Protein AF-A0A5K0XJ73-F1 (afdb_monomer_lite)

Sequence (63 aa):
FMDPKPEWSVFREASFGHGLLQVENDTHAGWTWHRNDYDESVVADRVWLTRSWGLNQCTANVH

Foldseek 3Di:
DDPPDDPVCPDDDDADWDKDWADPDPFWIKIFIWGDDPPDTHTPWIWIWGHDDPDPDTDIDID

Secondary structure (DSSP, 8-state):
--SSPPTT--------EEEEEEE-SSSEEEEEEEEEETTEEEEEEEEEEE--SSSS--EEEE-

Radius of gyration: 13.9 Å; chains: 1; bounding box: 37×19×34 Å

Structure (mmCIF, N/CA/C/O backbone):
data_AF-A0A5K0XJ73-F1
#
_entry.id   AF-A0A5K0XJ73-F1
#
loop_
_atom_site.group_PDB
_atom_site.id
_atom_site.type_symbol
_atom_site.label_atom_id
_atom_site.label_alt_id
_atom_site.label_comp_id
_atom_site.label_asym_id
_atom_site.label_entity_id
_atom_site.label_seq_id
_atom_site.pdbx_PDB_ins_code
_atom_site.Cartn_x
_atom_site.Cartn_y
_atom_site.Cartn_z
_atom_site.occupancy
_atom_site.B_iso_or_equiv
_atom_site.auth_seq_id
_atom_site.auth_comp_id
_atom_site.auth_asym_id
_atom_site.auth_atom_id
_atom_site.pdbx_PDB_model_num
ATOM 1 N N . PHE A 1 1 ? -7.298 1.242 -21.036 1.00 75.88 1 PHE A N 1
ATOM 2 C CA . PHE A 1 1 ? -7.063 2.489 -20.283 1.00 75.88 1 PHE A CA 1
ATOM 3 C C . PHE A 1 1 ? -8.340 3.317 -20.378 1.00 75.88 1 PHE A C 1
ATOM 5 O O . PHE A 1 1 ? -8.866 3.414 -21.478 1.00 75.88 1 PHE A O 1
ATOM 12 N N . MET A 1 2 ? -8.913 3.764 -19.254 1.00 84.69 2 MET A N 1
ATOM 13 C CA . MET A 1 2 ? -10.139 4.583 -19.231 1.00 84.69 2 MET A CA 1
ATOM 14 C C . MET A 1 2 ? -9.799 5.969 -18.691 1.00 84.69 2 MET A C 1
ATOM 16 O O . MET A 1 2 ? -9.241 6.049 -17.594 1.00 84.69 2 MET A O 1
ATOM 20 N N . ASP A 1 3 ? -10.165 7.020 -19.426 1.00 91.00 3 ASP A N 1
ATOM 21 C CA . ASP A 1 3 ? -9.990 8.408 -19.001 1.00 91.00 3 ASP A CA 1
ATOM 22 C C . ASP A 1 3 ? -11.298 9.200 -19.064 1.00 91.00 3 ASP A C 1
ATOM 24 O O . ASP A 1 3 ? -12.052 9.048 -20.029 1.00 91.00 3 ASP A O 1
ATOM 28 N N . PRO A 1 4 ? -11.556 10.061 -18.062 1.00 92.44 4 PRO A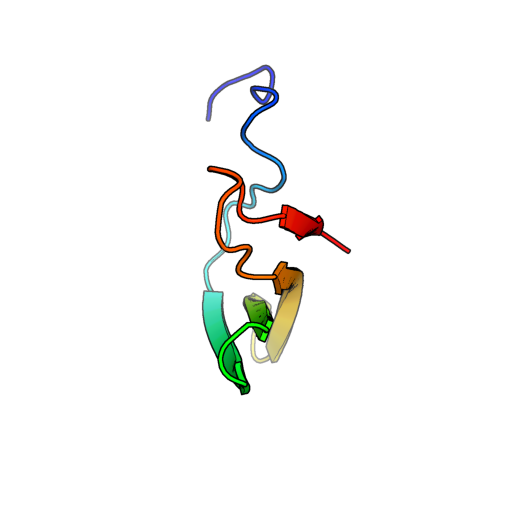 N 1
ATOM 29 C CA . PRO A 1 4 ? -10.703 10.320 -16.895 1.00 92.44 4 PRO A CA 1
ATOM 30 C C . PRO A 1 4 ? -10.673 9.143 -15.901 1.00 92.44 4 PRO A C 1
ATOM 32 O O . PRO A 1 4 ? -11.528 8.257 -15.930 1.00 92.44 4 PRO A O 1
ATOM 35 N N . LYS A 1 5 ? -9.666 9.116 -15.016 1.00 94.00 5 LYS A N 1
ATOM 36 C CA . LYS A 1 5 ? -9.623 8.163 -13.897 1.00 94.00 5 LYS A CA 1
ATOM 37 C C . LYS A 1 5 ? -10.896 8.343 -13.056 1.00 94.00 5 LYS A C 1
ATOM 39 O O . LYS A 1 5 ? -11.117 9.456 -12.581 1.00 94.00 5 LYS A O 1
ATOM 44 N N . PRO A 1 6 ? -11.725 7.305 -12.862 1.00 94.12 6 PRO A N 1
ATOM 45 C CA . PRO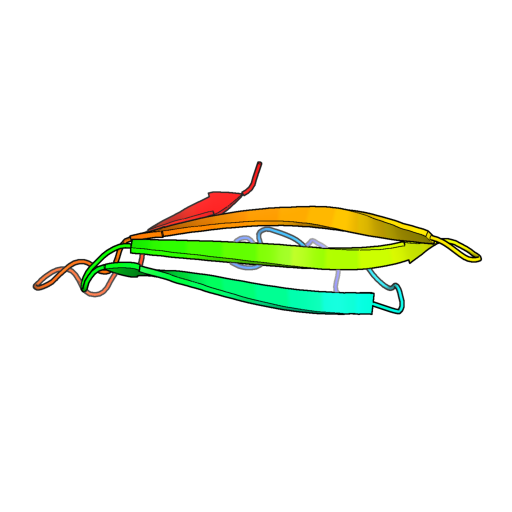 A 1 6 ? -12.898 7.443 -12.013 1.00 94.12 6 PRO A CA 1
ATOM 46 C C . PRO A 1 6 ? -12.476 7.647 -10.553 1.00 94.12 6 PRO A C 1
ATOM 48 O O . PRO A 1 6 ? -11.442 7.129 -10.132 1.00 94.12 6 PRO A O 1
ATOM 51 N N . GLU A 1 7 ? -13.292 8.354 -9.769 1.00 91.75 7 GLU A N 1
ATOM 52 C CA . GLU A 1 7 ? -12.963 8.717 -8.378 1.00 91.75 7 GLU A CA 1
ATOM 53 C C . GLU A 1 7 ? -12.700 7.506 -7.471 1.00 91.75 7 GLU A C 1
ATOM 55 O O . GLU A 1 7 ? -11.868 7.573 -6.572 1.00 91.75 7 GLU A O 1
ATOM 60 N N . TRP A 1 8 ? -13.346 6.368 -7.739 1.00 89.56 8 TRP A N 1
ATOM 61 C CA . TRP A 1 8 ? -13.157 5.135 -6.969 1.00 89.56 8 TRP A CA 1
ATOM 62 C C . TRP A 1 8 ? -11.811 4.433 -7.235 1.00 89.56 8 TRP A C 1
ATOM 64 O O . TRP A 1 8 ? -11.448 3.510 -6.510 1.00 89.56 8 TRP A O 1
ATOM 74 N N . SER A 1 9 ? -11.055 4.847 -8.258 1.00 91.62 9 SER A N 1
ATOM 75 C CA . SER A 1 9 ? -9.719 4.323 -8.562 1.00 91.62 9 SER A CA 1
ATOM 76 C C . SER A 1 9 ? -8.655 5.255 -7.980 1.00 91.62 9 SER A C 1
ATOM 78 O O . SER A 1 9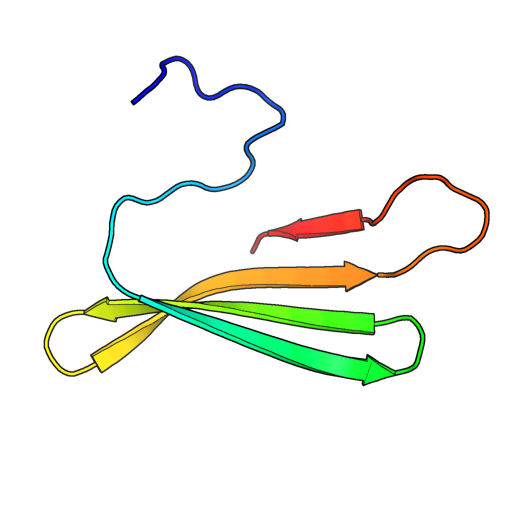 ? -8.223 6.217 -8.616 1.00 91.62 9 SER A O 1
ATOM 80 N N . VAL A 1 10 ? -8.217 4.974 -6.752 1.00 91.50 10 VAL A N 1
ATOM 81 C CA . VAL A 1 10 ? -7.246 5.827 -6.042 1.00 91.50 10 VAL A CA 1
ATOM 82 C C . VAL A 1 10 ? -5.865 5.767 -6.705 1.00 91.50 10 VAL A C 1
ATOM 84 O O . VAL A 1 10 ? -5.315 6.813 -7.052 1.00 91.50 10 VAL A O 1
ATOM 87 N N . PHE A 1 11 ? -5.364 4.566 -7.008 1.00 92.38 11 PHE A N 1
ATOM 88 C CA . PHE A 1 11 ? -4.073 4.329 -7.664 1.00 92.38 11 PHE A CA 1
ATOM 89 C C . PHE A 1 11 ? -4.221 3.381 -8.867 1.00 92.38 11 PHE A C 1
ATOM 91 O O . PHE A 1 11 ? -5.085 2.502 -8.870 1.00 92.38 11 PHE A O 1
ATOM 98 N N . ARG A 1 12 ? -3.404 3.580 -9.911 1.00 92.88 12 ARG A N 1
ATOM 99 C CA . ARG A 1 12 ? -3.290 2.685 -11.075 1.00 92.88 12 ARG A CA 1
ATOM 100 C C . ARG A 1 12 ? -1.945 2.898 -11.768 1.00 92.88 12 ARG A C 1
ATOM 102 O O . ARG A 1 12 ? -1.624 4.025 -12.134 1.00 92.88 12 ARG A O 1
ATOM 109 N N . GLU A 1 13 ? -1.210 1.821 -12.009 1.00 94.31 13 GLU A N 1
ATOM 110 C CA . GLU A 1 13 ? 0.047 1.837 -12.759 1.00 94.31 13 GLU A CA 1
ATOM 111 C C . GLU A 1 13 ? 0.151 0.574 -13.630 1.00 94.31 13 GLU A C 1
ATOM 113 O O . GLU A 1 13 ? -0.268 -0.504 -13.214 1.00 94.31 13 GLU A O 1
ATOM 118 N N . ALA A 1 14 ? 0.664 0.707 -14.856 1.00 93.94 14 ALA A N 1
ATOM 119 C CA . ALA A 1 14 ? 0.792 -0.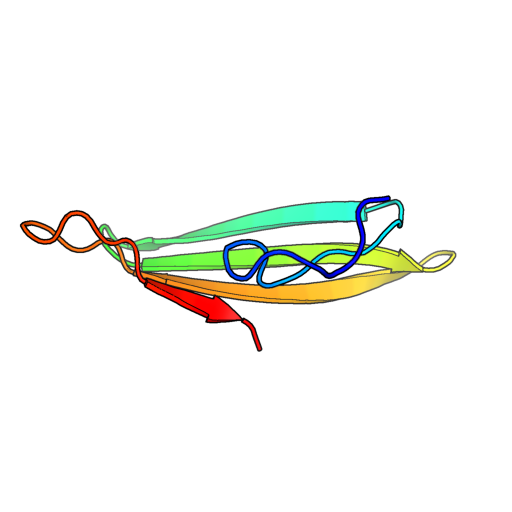392 -15.813 1.00 93.94 14 ALA A CA 1
ATOM 120 C C . ALA A 1 14 ? 2.219 -0.967 -15.817 1.00 93.94 14 ALA A C 1
ATOM 122 O O . ALA A 1 14 ? 2.965 -0.763 -16.772 1.00 93.94 14 ALA A O 1
ATOM 123 N N . SER A 1 15 ? 2.571 -1.700 -14.758 1.00 94.38 15 SER A N 1
ATOM 124 C CA . SER A 1 15 ? 3.898 -2.310 -14.592 1.00 94.38 15 SER A CA 1
ATOM 125 C C . SER A 1 15 ? 3.794 -3.744 -14.065 1.00 94.38 15 SER A C 1
ATOM 127 O O . SER A 1 15 ? 2.826 -4.098 -13.389 1.00 94.38 15 SER A O 1
ATOM 129 N N . PHE A 1 16 ? 4.795 -4.581 -14.353 1.00 95.69 16 PHE A N 1
ATOM 130 C CA . PHE A 1 16 ? 4.927 -5.886 -13.697 1.00 95.69 16 PHE A CA 1
ATOM 131 C C . PHE A 1 16 ? 5.367 -5.704 -12.239 1.00 95.69 16 PHE A C 1
ATOM 133 O O . PHE A 1 16 ? 6.100 -4.769 -11.923 1.00 95.69 16 PHE A O 1
ATOM 140 N N . GLY A 1 17 ? 4.929 -6.593 -11.351 1.00 95.75 17 GLY A N 1
ATOM 141 C CA . GLY A 1 17 ? 5.185 -6.464 -9.920 1.00 95.75 17 GLY A CA 1
ATOM 142 C C . GLY A 1 17 ? 4.509 -7.549 -9.089 1.00 95.75 17 GLY A C 1
ATOM 143 O O . GLY A 1 17 ? 3.931 -8.492 -9.635 1.00 95.75 17 GLY A O 1
ATOM 144 N N . HIS A 1 18 ? 4.547 -7.395 -7.768 1.00 96.56 18 HIS A N 1
ATOM 145 C CA . HIS A 1 18 ? 3.883 -8.280 -6.811 1.00 96.56 18 HIS A CA 1
ATOM 146 C C . HIS A 1 18 ? 3.393 -7.518 -5.573 1.00 96.56 18 HIS A C 1
ATOM 148 O O . HIS A 1 18 ? 3.793 -6.388 -5.316 1.00 96.56 18 HIS A O 1
ATOM 154 N N . GLY A 1 19 ? 2.485 -8.130 -4.815 1.00 97.00 19 GLY A N 1
ATOM 155 C CA . GLY A 1 19 ? 1.912 -7.540 -3.608 1.00 97.00 19 GLY A CA 1
ATOM 156 C C . GLY A 1 19 ? 2.364 -8.243 -2.335 1.00 97.00 19 GLY A C 1
ATOM 157 O O . GLY A 1 19 ? 2.547 -9.460 -2.331 1.00 97.00 19 GLY A O 1
ATOM 158 N N . LEU A 1 20 ? 2.481 -7.481 -1.252 1.00 97.81 20 LEU A N 1
ATOM 159 C CA . LEU A 1 20 ? 2.714 -7.983 0.097 1.00 97.81 20 LEU A CA 1
ATOM 160 C C . LEU A 1 20 ? 1.63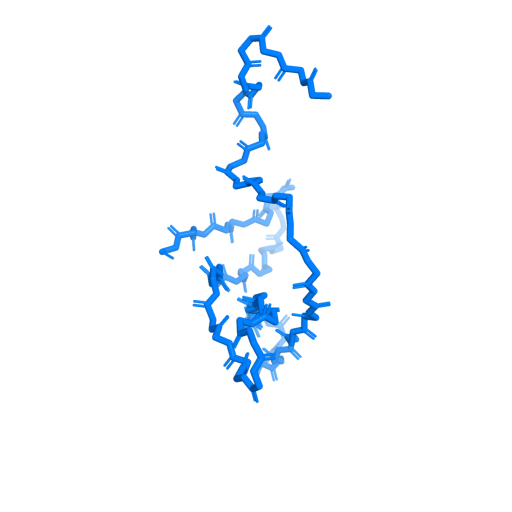4 -7.433 1.031 1.00 97.81 20 LEU A C 1
ATOM 162 O O . LEU A 1 20 ? 1.498 -6.219 1.191 1.00 97.81 20 LEU A O 1
ATOM 166 N N . LEU A 1 21 ? 0.892 -8.348 1.659 1.00 97.56 21 LEU A N 1
ATOM 167 C CA . LEU A 1 21 ? -0.071 -8.055 2.715 1.00 97.56 21 LEU A CA 1
ATOM 168 C C . LEU A 1 21 ? 0.498 -8.526 4.056 1.00 97.56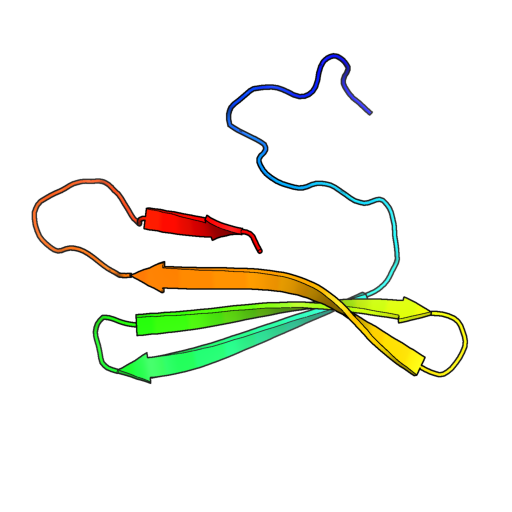 21 LEU A C 1
ATOM 170 O O . LEU A 1 21 ? 0.721 -9.720 4.248 1.00 97.56 21 LEU A O 1
ATOM 174 N N . GLN A 1 22 ? 0.696 -7.594 4.980 1.00 97.81 22 GLN A N 1
ATOM 175 C CA . GLN A 1 22 ? 1.194 -7.856 6.324 1.00 97.81 22 GLN A CA 1
ATOM 176 C C . GLN A 1 22 ? 0.082 -7.588 7.338 1.00 97.81 22 GLN A C 1
ATOM 178 O O . GLN A 1 22 ? -0.334 -6.447 7.525 1.00 97.81 22 GLN A O 1
ATOM 183 N N . VAL A 1 23 ? -0.428 -8.648 7.965 1.00 96.69 23 VAL A N 1
ATOM 184 C CA . VAL A 1 23 ? -1.469 -8.553 8.997 1.00 96.69 23 VAL A CA 1
ATOM 185 C C . VAL A 1 23 ? -0.800 -8.347 10.349 1.00 96.69 23 VAL A C 1
ATOM 187 O O . VAL A 1 23 ? -0.058 -9.215 10.801 1.00 96.69 23 VAL A O 1
ATOM 190 N N . GLU A 1 24 ? -1.082 -7.219 10.996 1.00 95.38 24 GLU A N 1
ATOM 191 C CA . GLU A 1 24 ? -0.530 -6.907 12.319 1.00 95.38 24 GLU A CA 1
ATOM 192 C C . GLU A 1 24 ? -1.432 -7.416 13.444 1.00 95.38 24 GLU A C 1
ATOM 194 O O . GLU A 1 24 ? -0.965 -7.925 14.460 1.00 95.38 24 GLU A O 1
ATOM 199 N N . ASN A 1 25 ? -2.747 -7.254 13.281 1.00 94.69 25 ASN A N 1
ATOM 200 C CA . ASN A 1 25 ? -3.749 -7.677 14.253 1.00 94.69 25 ASN A CA 1
ATOM 201 C C . ASN A 1 25 ? -5.120 -7.871 13.581 1.00 94.69 25 ASN A C 1
ATOM 203 O O . ASN A 1 25 ? -5.248 -7.841 12.359 1.00 94.69 25 ASN A O 1
ATOM 207 N N . ASP A 1 26 ? -6.154 -8.086 14.391 1.00 93.50 26 ASP A N 1
ATOM 208 C CA . ASP A 1 26 ? -7.535 -8.331 13.963 1.00 93.50 26 ASP A CA 1
ATOM 209 C C . ASP A 1 26 ? -8.172 -7.181 13.162 1.00 93.50 26 ASP A C 1
ATOM 211 O O . ASP A 1 26 ? -9.169 -7.385 12.458 1.00 93.50 26 ASP A O 1
ATOM 215 N N . THR A 1 27 ? -7.610 -5.975 13.261 1.00 92.12 27 THR A N 1
ATOM 216 C CA . THR A 1 27 ? -8.156 -4.761 12.657 1.00 92.12 27 THR A CA 1
ATOM 217 C C . THR A 1 27 ? -7.211 -4.047 11.702 1.00 92.12 27 THR A C 1
ATOM 219 O O . THR A 1 27 ? -7.683 -3.197 10.954 1.00 92.12 27 THR A O 1
ATOM 222 N N . HIS A 1 28 ? -5.923 -4.383 11.666 1.00 92.06 28 HIS A N 1
ATOM 223 C CA . HIS A 1 28 ? -4.930 -3.640 10.893 1.00 92.06 28 HIS A CA 1
ATOM 224 C C . HIS A 1 28 ? -4.065 -4.540 10.023 1.00 92.06 28 HIS A C 1
ATOM 226 O O . HIS A 1 28 ? -3.504 -5.538 10.484 1.00 92.06 28 HIS A O 1
ATOM 232 N N . ALA A 1 29 ? -3.916 -4.130 8.767 1.00 96.31 29 ALA A N 1
ATOM 233 C CA . ALA A 1 29 ? -2.970 -4.728 7.845 1.00 96.31 29 ALA A CA 1
ATOM 234 C C . ALA A 1 29 ? -2.305 -3.658 6.974 1.00 96.31 29 ALA A C 1
ATOM 236 O O . ALA A 1 29 ? -2.957 -2.722 6.509 1.00 96.31 29 ALA A O 1
ATOM 237 N N . GLY A 1 30 ? -1.012 -3.820 6.720 1.00 96.62 30 GLY A N 1
ATOM 238 C CA . GLY A 1 30 ? -0.293 -3.060 5.706 1.00 96.62 30 GLY A CA 1
ATOM 239 C C . GLY A 1 30 ? -0.368 -3.774 4.363 1.00 96.62 30 GLY A C 1
ATOM 240 O O . GLY A 1 30 ? -0.045 -4.957 4.274 1.00 96.62 30 GLY A O 1
ATOM 241 N N . TRP A 1 31 ? -0.759 -3.063 3.311 1.00 96.75 31 TRP A N 1
ATOM 242 C CA . TRP A 1 31 ? -0.598 -3.525 1.935 1.00 96.75 31 TRP A CA 1
ATOM 243 C C . TRP A 1 31 ? 0.480 -2.702 1.240 1.00 96.75 31 TRP A C 1
ATOM 245 O O . TRP A 1 31 ? 0.515 -1.476 1.348 1.00 96.75 31 TRP A O 1
ATOM 255 N N . THR A 1 32 ? 1.365 -3.390 0.527 1.00 97.38 32 THR A N 1
ATOM 256 C CA . THR A 1 32 ? 2.330 -2.771 -0.382 1.00 97.38 32 THR A CA 1
ATOM 257 C C . THR A 1 32 ? 2.296 -3.480 -1.719 1.00 97.38 32 THR A C 1
ATOM 259 O O . THR A 1 32 ? 2.208 -4.707 -1.774 1.00 97.38 32 THR A O 1
ATOM 262 N N . TRP A 1 33 ? 2.404 -2.715 -2.796 1.00 97.50 33 TRP A N 1
ATOM 263 C CA . TRP A 1 33 ? 2.665 -3.247 -4.124 1.00 97.50 33 TRP A CA 1
ATOM 264 C C . TRP A 1 33 ? 4.068 -2.832 -4.555 1.00 97.50 33 TRP A C 1
ATOM 266 O O . TRP A 1 33 ? 4.449 -1.665 -4.445 1.00 97.50 33 TRP A O 1
ATOM 276 N N . HIS A 1 34 ? 4.847 -3.809 -5.007 1.00 96.75 34 HIS A N 1
ATOM 277 C CA . HIS A 1 34 ? 6.213 -3.634 -5.468 1.00 96.75 34 HIS A CA 1
ATOM 278 C C . HIS A 1 34 ? 6.258 -3.795 -6.979 1.00 96.75 34 HIS A C 1
ATOM 280 O O . HIS A 1 34 ? 5.857 -4.836 -7.504 1.00 96.75 34 HIS A O 1
ATOM 286 N N . ARG A 1 35 ? 6.767 -2.782 -7.674 1.00 97.31 35 ARG A N 1
ATOM 287 C CA . ARG A 1 35 ? 7.069 -2.857 -9.100 1.00 97.31 35 ARG A CA 1
ATOM 288 C C . ARG A 1 35 ? 8.408 -3.556 -9.307 1.00 97.31 35 ARG A C 1
ATOM 290 O O . ARG A 1 35 ? 9.356 -3.314 -8.563 1.00 97.31 35 ARG A O 1
ATOM 297 N N . ASN A 1 36 ? 8.489 -4.359 -10.363 1.00 94.81 36 ASN A N 1
ATOM 298 C CA . ASN A 1 36 ? 9.751 -4.884 -10.870 1.00 94.81 36 ASN A CA 1
ATOM 299 C C . ASN A 1 36 ? 10.432 -3.784 -11.697 1.00 94.81 36 ASN A C 1
ATOM 301 O O . ASN A 1 36 ? 10.017 -3.518 -12.828 1.00 94.81 36 ASN A O 1
ATOM 305 N N . ASP A 1 37 ? 11.430 -3.122 -11.121 1.00 89.94 37 ASP A N 1
ATOM 306 C CA . ASP A 1 37 ? 12.227 -2.090 -11.782 1.00 89.94 37 ASP A CA 1
ATOM 307 C C . ASP A 1 37 ? 13.610 -2.670 -12.100 1.00 89.94 37 ASP A C 1
ATOM 309 O O . ASP A 1 37 ? 14.488 -2.753 -11.241 1.00 89.94 37 ASP A O 1
ATOM 313 N N . TYR A 1 38 ? 13.777 -3.147 -13.336 1.00 85.44 38 TYR A N 1
ATOM 314 C CA . TYR A 1 38 ? 14.936 -3.939 -13.762 1.00 85.44 38 TYR A CA 1
ATOM 315 C C . TYR A 1 38 ? 15.158 -5.167 -12.858 1.00 85.44 38 TYR A C 1
ATOM 317 O O . TYR A 1 38 ? 14.339 -6.087 -12.877 1.00 85.44 38 TYR A O 1
ATOM 325 N N . ASP A 1 39 ? 16.240 -5.171 -12.076 1.00 83.75 39 ASP A N 1
ATOM 326 C CA . ASP A 1 39 ? 16.627 -6.256 -11.169 1.00 83.75 39 ASP A CA 1
ATOM 327 C C . ASP A 1 39 ? 16.199 -5.993 -9.711 1.00 83.75 39 ASP A C 1
ATOM 329 O O . ASP A 1 39 ? 16.490 -6.795 -8.821 1.00 83.75 39 ASP A O 1
ATOM 333 N N . GLU A 1 40 ? 15.500 -4.883 -9.446 1.00 87.25 40 GLU A N 1
ATOM 334 C CA . GLU A 1 40 ? 15.077 -4.482 -8.105 1.00 87.25 40 GLU A CA 1
ATOM 335 C C . GLU A 1 40 ? 13.552 -4.498 -7.942 1.00 87.25 40 GLU A C 1
ATOM 337 O O . GLU A 1 40 ? 12.772 -4.205 -8.849 1.00 87.25 40 GLU A O 1
ATOM 342 N N . SER A 1 41 ? 13.118 -4.839 -6.730 1.00 90.75 41 SER A N 1
ATOM 343 C CA . SER A 1 41 ? 11.724 -4.750 -6.302 1.00 90.75 41 SER A CA 1
ATOM 344 C C . SER A 1 41 ? 11.538 -3.466 -5.503 1.00 90.75 41 SER A C 1
ATOM 346 O O . SER A 1 41 ? 12.048 -3.358 -4.386 1.00 90.75 41 SER A O 1
ATOM 348 N N . VAL A 1 42 ? 10.804 -2.501 -6.056 1.00 94.38 42 VAL A N 1
ATOM 349 C CA . VAL A 1 42 ? 10.611 -1.176 -5.449 1.00 94.38 42 VAL A CA 1
ATOM 350 C C . VAL A 1 42 ? 9.153 -0.997 -5.047 1.00 94.38 42 VAL A C 1
ATOM 352 O O . VAL A 1 42 ? 8.255 -1.197 -5.863 1.00 94.38 42 VAL A O 1
ATOM 355 N N . VAL A 1 43 ? 8.899 -0.584 -3.801 1.00 95.81 43 VAL A N 1
ATOM 356 C CA . VAL A 1 43 ? 7.545 -0.244 -3.334 1.00 95.81 43 VAL A CA 1
ATOM 357 C C . VAL A 1 43 ? 7.020 0.937 -4.148 1.00 95.81 43 VAL A C 1
ATOM 359 O O . VAL A 1 43 ? 7.556 2.038 -4.052 1.00 95.81 43 VAL A O 1
ATOM 362 N N . ALA A 1 44 ? 5.966 0.703 -4.922 1.00 95.62 44 ALA A N 1
ATOM 363 C CA . ALA A 1 44 ? 5.339 1.705 -5.777 1.00 95.62 44 ALA A CA 1
ATOM 364 C C . ALA A 1 44 ? 3.956 2.147 -5.265 1.00 95.62 44 ALA A C 1
ATOM 366 O O . ALA A 1 44 ? 3.492 3.219 -5.634 1.00 95.62 44 ALA A O 1
ATOM 367 N N . ASP A 1 45 ? 3.326 1.360 -4.387 1.00 96.38 45 ASP A N 1
ATOM 368 C CA . ASP A 1 45 ? 2.132 1.758 -3.632 1.00 96.38 45 ASP A CA 1
ATOM 369 C C . ASP A 1 45 ? 2.182 1.181 -2.209 1.00 96.38 45 ASP A C 1
ATOM 371 O O . ASP A 1 45 ? 2.684 0.070 -1.986 1.00 96.38 45 ASP A O 1
ATOM 375 N N . ARG A 1 46 ? 1.654 1.935 -1.240 1.00 95.81 46 ARG A N 1
ATOM 376 C CA . ARG A 1 46 ? 1.503 1.518 0.156 1.00 95.81 46 ARG A CA 1
ATOM 377 C C . ARG A 1 46 ? 0.216 2.080 0.741 1.00 95.81 46 ARG A C 1
ATOM 379 O O . ARG A 1 46 ? -0.045 3.277 0.681 1.00 95.81 46 ARG A O 1
ATOM 386 N N . VAL A 1 47 ? -0.520 1.217 1.431 1.00 95.00 47 VAL A N 1
ATOM 387 C CA . VAL A 1 47 ? -1.763 1.578 2.109 1.00 95.00 47 VAL A CA 1
ATOM 388 C C . VAL A 1 47 ? -1.869 0.892 3.465 1.00 95.00 47 VAL A C 1
ATOM 390 O O . VAL A 1 47 ? -1.495 -0.271 3.636 1.00 95.00 47 VAL A O 1
ATOM 393 N N . TRP A 1 48 ? -2.409 1.622 4.435 1.00 93.88 48 TRP A N 1
ATOM 394 C CA . TRP A 1 48 ? -2.826 1.056 5.712 1.00 93.88 48 TRP A CA 1
ATOM 395 C C . TRP A 1 48 ? -4.312 0.722 5.665 1.00 93.88 48 TRP A C 1
ATOM 397 O O . TRP A 1 48 ? -5.137 1.604 5.419 1.00 93.88 48 TRP A O 1
ATOM 407 N N . LEU A 1 49 ? -4.645 -0.549 5.874 1.00 92.81 49 LEU A N 1
ATOM 408 C CA . LEU A 1 49 ? -6.014 -1.042 5.898 1.00 92.81 49 LEU A CA 1
ATOM 409 C C . LEU A 1 49 ? -6.475 -1.154 7.346 1.00 92.81 49 LEU A C 1
ATOM 411 O O . LEU A 1 49 ? -5.907 -1.923 8.125 1.00 92.81 49 LEU A O 1
ATOM 415 N N . THR A 1 50 ? -7.538 -0.424 7.679 1.00 91.25 50 THR A N 1
ATOM 416 C CA . THR A 1 50 ? -8.221 -0.552 8.967 1.00 91.25 50 THR A CA 1
ATOM 417 C C . THR A 1 50 ? -9.593 -1.175 8.762 1.00 91.25 50 THR A C 1
ATOM 419 O O . THR A 1 50 ? -10.477 -0.619 8.105 1.00 91.25 50 THR A O 1
ATOM 422 N N . ARG A 1 51 ? -9.784 -2.343 9.365 1.00 86.38 51 ARG A N 1
ATOM 423 C CA . ARG A 1 51 ? -11.047 -3.060 9.394 1.00 86.38 51 ARG A CA 1
ATOM 424 C C . ARG A 1 51 ? -11.942 -2.454 10.476 1.00 86.38 51 ARG A C 1
ATOM 426 O O . ARG A 1 51 ? -11.671 -2.608 11.664 1.00 86.38 51 ARG A O 1
ATOM 433 N N . SER A 1 52 ? -13.027 -1.797 10.074 1.00 82.81 52 SER A N 1
ATOM 434 C CA . SER A 1 52 ? -14.027 -1.258 10.999 1.00 82.81 52 SER A CA 1
ATOM 435 C C . SER A 1 52 ? -15.229 -2.208 11.119 1.00 82.81 52 SER A C 1
ATOM 437 O O . SER A 1 52 ? -15.690 -2.788 10.136 1.00 82.81 52 SER A O 1
ATOM 439 N N . TRP A 1 53 ? -15.721 -2.426 12.342 1.00 69.06 53 TRP A N 1
ATOM 440 C CA . TRP A 1 53 ? -16.979 -3.139 12.581 1.00 69.06 53 TRP A CA 1
ATOM 441 C C . TRP A 1 53 ? -18.117 -2.109 12.660 1.00 69.06 53 TRP A C 1
ATOM 443 O O . TRP A 1 53 ? -18.031 -1.167 13.442 1.00 69.06 53 TRP A O 1
ATOM 453 N N . GLY A 1 54 ? -19.185 -2.277 11.875 1.00 62.56 54 GLY A N 1
ATOM 454 C CA . GLY A 1 54 ? -20.404 -1.452 11.974 1.00 62.56 54 GLY A CA 1
ATOM 455 C C . GLY A 1 54 ? -20.479 -0.227 11.052 1.00 62.56 54 GLY A C 1
ATOM 456 O O . GLY A 1 54 ? -21.545 0.370 10.932 1.00 62.56 54 GLY A O 1
ATOM 457 N N . LEU A 1 55 ? -19.405 0.106 10.336 1.00 55.34 55 LEU A N 1
ATOM 458 C CA . LEU A 1 55 ? -19.444 0.974 9.161 1.00 55.34 55 LEU A CA 1
ATOM 459 C C . LEU A 1 55 ? -19.043 0.096 7.976 1.00 55.34 55 LEU A C 1
ATOM 461 O O . LEU A 1 55 ? -18.033 -0.594 8.043 1.00 55.34 55 LEU A O 1
ATOM 465 N N . ASN A 1 56 ? -19.823 0.076 6.895 1.00 56.00 56 ASN A N 1
ATOM 466 C CA . ASN A 1 56 ? -19.516 -0.690 5.675 1.00 56.00 56 ASN A CA 1
ATOM 467 C C . ASN A 1 56 ? -18.314 -0.094 4.905 1.00 56.00 56 ASN A C 1
ATOM 469 O O . ASN A 1 56 ? -18.372 0.073 3.690 1.00 56.00 56 ASN A O 1
ATOM 473 N N . GLN A 1 57 ? -17.264 0.330 5.608 1.00 59.00 57 GLN A N 1
ATOM 474 C CA . GLN A 1 57 ? -16.164 1.116 5.073 1.00 59.00 57 GLN A CA 1
ATOM 475 C C . GLN A 1 57 ? -14.844 0.608 5.655 1.00 59.00 57 GLN A C 1
ATOM 477 O O . GLN A 1 57 ? -14.527 0.799 6.830 1.00 59.00 57 GLN A O 1
ATOM 482 N N . CYS A 1 58 ? -14.072 -0.054 4.797 1.00 59.19 58 CYS A N 1
ATOM 483 C CA . CYS A 1 58 ? -12.644 -0.237 4.996 1.00 59.19 58 CYS A CA 1
ATOM 484 C C . CYS A 1 58 ? -11.981 1.072 4.556 1.00 59.19 58 CYS A C 1
ATOM 486 O O . CYS A 1 58 ? -12.127 1.470 3.400 1.00 59.19 58 CYS A O 1
ATOM 488 N N . THR A 1 59 ? -11.326 1.780 5.470 1.00 65.56 59 THR A N 1
ATOM 489 C CA . THR A 1 59 ? -10.600 3.010 5.134 1.00 65.56 59 THR A CA 1
ATOM 490 C C . THR A 1 59 ? -9.173 2.662 4.740 1.00 65.56 59 THR A C 1
ATOM 492 O O . THR A 1 59 ? -8.505 1.897 5.435 1.00 65.56 59 THR A O 1
ATOM 495 N N . ALA A 1 60 ? -8.729 3.240 3.630 1.00 61.41 60 ALA A N 1
ATOM 496 C CA . ALA A 1 60 ? -7.442 3.010 3.000 1.00 61.41 60 ALA A CA 1
ATOM 497 C C . ALA A 1 60 ? -6.838 4.376 2.646 1.00 61.41 60 ALA A C 1
ATOM 499 O O . ALA A 1 60 ? -7.424 5.108 1.851 1.00 61.41 60 ALA A O 1
ATOM 500 N N . ASN A 1 61 ? -5.692 4.724 3.235 1.00 64.69 61 ASN A N 1
ATOM 501 C CA . ASN A 1 61 ? -4.928 5.916 2.856 1.00 64.69 61 ASN A CA 1
ATOM 502 C C . ASN A 1 61 ? -3.709 5.483 2.046 1.00 64.69 61 ASN A C 1
ATOM 504 O O . ASN A 1 61 ? -2.844 4.784 2.575 1.00 64.69 61 ASN A O 1
ATOM 508 N N . VAL A 1 62 ? -3.684 5.860 0.770 1.00 62.41 62 VAL A N 1
ATOM 509 C CA . VAL A 1 62 ? -2.544 5.644 -0.128 1.00 62.41 62 VAL A CA 1
ATOM 510 C C . VAL A 1 62 ? -1.509 6.737 0.141 1.00 62.41 62 VAL A C 1
ATOM 512 O O . VAL A 1 62 ? -1.876 7.915 0.173 1.00 62.41 62 VAL A O 1
ATOM 515 N N . HIS A 1 63 ? -0.253 6.346 0.369 1.00 56.78 63 HIS A N 1
ATOM 516 C CA . HIS A 1 63 ? 0.888 7.251 0.546 1.00 56.78 63 HIS A CA 1
ATOM 517 C C . HIS A 1 63 ? 1.826 7.212 -0.654 1.00 56.78 63 HIS A C 1
ATOM 519 O O . HIS A 1 63 ? 2.159 6.088 -1.090 1.00 56.78 63 HIS A O 1
#

pLDDT: mean 87.46, std 12.89, range [55.34, 97.81]

Organism: NCBI:txid210225

InterPro domains:
  IPR025733 Purple acid phosphatase, C-terminal domain [PF14008] (3-45)
  IPR029052 Metallo-dependent phosphatase-like [G3DSA:3.60.21.10] (1-59)
  IPR029052 Metallo-dependent phosphatase-like [SSF56300] (2-52)
  IPR039331 Purple acid phosphatase-like [PTHR22953] (1-50)